Protein AF-A0A949HS65-F1 (afdb_monomer_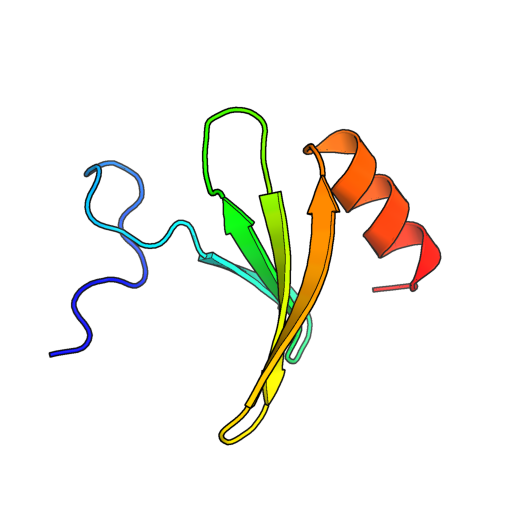lite)

Radius of gyration: 12.0 Å; chains: 1; bounding box: 29×24×30 Å

Structure (mmCIF, N/CA/C/O backbone):
data_AF-A0A949HS65-F1
#
_entry.id   AF-A0A949HS65-F1
#
loop_
_atom_site.group_PDB
_atom_site.id
_atom_site.type_symbol
_atom_site.label_atom_id
_atom_site.label_alt_id
_atom_site.label_comp_id
_atom_site.label_asym_id
_atom_site.label_entity_id
_atom_site.label_seq_id
_atom_site.pdbx_PDB_ins_code
_atom_site.Cartn_x
_atom_site.Cartn_y
_atom_site.Cartn_z
_atom_site.occupancy
_atom_site.B_iso_or_equiv
_atom_site.auth_seq_id
_atom_site.auth_comp_id
_atom_site.auth_asym_id
_atom_site.auth_atom_id
_atom_site.pdbx_PDB_model_num
ATOM 1 N N . MET A 1 1 ? -2.238 -12.488 19.015 1.00 37.84 1 MET A N 1
ATOM 2 C CA . MET A 1 1 ? -0.862 -12.097 18.640 1.00 37.84 1 MET A CA 1
ATOM 3 C C . MET A 1 1 ? -0.905 -11.432 17.269 1.00 37.84 1 MET A C 1
ATOM 5 O O . MET A 1 1 ? -1.151 -12.115 16.288 1.00 37.84 1 MET A O 1
ATOM 9 N N . GLN A 1 2 ? -0.750 -10.106 17.205 1.00 51.03 2 GLN A N 1
ATOM 10 C CA . GLN A 1 2 ? -0.576 -9.331 15.965 1.00 51.03 2 GLN A CA 1
ATOM 11 C C . GLN A 1 2 ? 0.904 -8.942 15.862 1.00 51.03 2 GLN A C 1
ATOM 13 O O . GLN A 1 2 ? 1.282 -7.792 16.047 1.00 51.03 2 GLN A O 1
ATOM 18 N N . SER A 1 3 ? 1.767 -9.932 15.655 1.00 44.22 3 SER A N 1
ATOM 19 C CA . SER A 1 3 ? 3.223 -9.774 15.791 1.00 44.22 3 SER A CA 1
ATOM 20 C C . SER A 1 3 ? 3.918 -9.452 14.462 1.00 44.22 3 SER A C 1
ATOM 22 O O . SER A 1 3 ? 5.009 -9.947 14.212 1.00 44.22 3 SER A O 1
ATOM 24 N N . GLY A 1 4 ? 3.274 -8.680 13.579 1.00 42.41 4 GLY A N 1
ATOM 25 C CA . GLY A 1 4 ? 3.755 -8.484 12.203 1.00 42.41 4 GLY A CA 1
ATOM 26 C C . GLY A 1 4 ? 3.685 -7.061 11.657 1.00 42.41 4 GLY A C 1
ATOM 27 O O . GLY A 1 4 ? 4.093 -6.853 10.522 1.00 42.41 4 GLY A O 1
ATOM 28 N N . PHE A 1 5 ? 3.205 -6.076 12.413 1.00 38.47 5 PHE A N 1
ATOM 29 C CA . PHE A 1 5 ? 3.198 -4.682 11.964 1.00 38.47 5 PHE A CA 1
ATOM 30 C C . PHE A 1 5 ? 4.401 -3.935 12.561 1.00 38.47 5 PHE A C 1
ATOM 32 O O . PHE A 1 5 ? 4.480 -3.775 13.775 1.00 38.47 5 PHE A O 1
ATOM 39 N N . GLY A 1 6 ? 5.321 -3.450 11.716 1.00 39.59 6 GLY A N 1
ATOM 40 C CA . GLY A 1 6 ? 6.153 -2.289 12.072 1.00 39.59 6 GLY A CA 1
ATOM 41 C C . GLY A 1 6 ? 7.634 -2.476 12.439 1.00 39.59 6 GLY A C 1
ATOM 42 O O . GLY A 1 6 ? 8.164 -1.599 13.110 1.00 39.59 6 GLY A O 1
ATOM 43 N N . GLN A 1 7 ?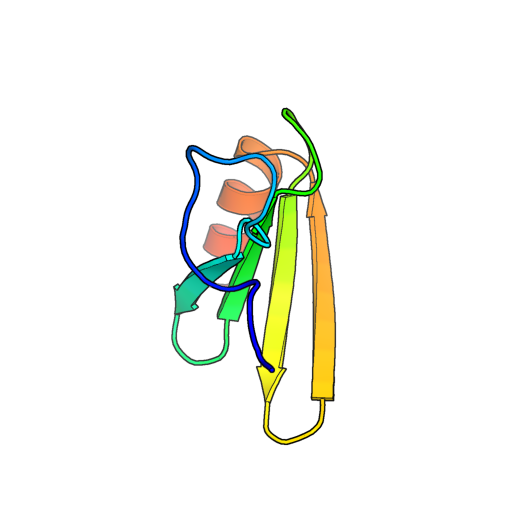 8.347 -3.524 12.000 1.00 40.38 7 GLN A N 1
ATOM 44 C CA . GLN A 1 7 ? 9.813 -3.614 12.194 1.00 40.38 7 GLN A CA 1
ATOM 45 C C . GLN A 1 7 ? 10.552 -4.023 10.905 1.00 40.38 7 GLN A C 1
ATOM 47 O O . GLN A 1 7 ? 10.667 -5.211 10.619 1.00 40.38 7 GLN A O 1
ATOM 52 N N . PRO A 1 8 ? 11.054 -3.058 10.109 1.00 47.28 8 PRO A N 1
ATOM 53 C CA . PRO A 1 8 ? 11.570 -3.319 8.760 1.00 47.28 8 PRO A CA 1
ATOM 54 C C . PRO A 1 8 ? 12.996 -3.898 8.677 1.00 47.28 8 PRO A C 1
ATOM 56 O O . PRO A 1 8 ? 13.425 -4.238 7.578 1.00 47.28 8 PRO A O 1
ATOM 59 N N . HIS A 1 9 ? 13.737 -4.026 9.784 1.00 45.69 9 HIS A N 1
ATOM 60 C CA . HIS A 1 9 ? 15.115 -4.562 9.768 1.00 45.69 9 HIS A CA 1
ATOM 61 C C . HIS A 1 9 ? 15.259 -5.998 10.289 1.00 45.69 9 HIS A C 1
ATOM 63 O O . HIS A 1 9 ? 16.351 -6.559 10.258 1.00 45.69 9 HIS A O 1
ATOM 69 N N . LEU A 1 10 ? 14.153 -6.625 10.683 1.00 40.38 10 LEU A N 1
ATOM 70 C CA . LEU A 1 10 ? 14.025 -8.075 10.736 1.00 40.38 10 LEU A CA 1
ATOM 71 C C . LEU A 1 10 ? 13.144 -8.470 9.546 1.00 40.38 10 LEU A C 1
ATOM 73 O O . LEU A 1 10 ? 12.141 -7.807 9.288 1.00 40.38 10 LEU A O 1
ATOM 77 N N . HIS A 1 11 ? 13.457 -9.548 8.827 1.00 48.62 11 HIS A N 1
ATOM 78 C CA . HIS A 1 11 ? 12.550 -10.157 7.840 1.00 48.62 11 HIS A CA 1
ATOM 79 C C . HIS A 1 11 ? 11.319 -10.804 8.532 1.00 48.62 11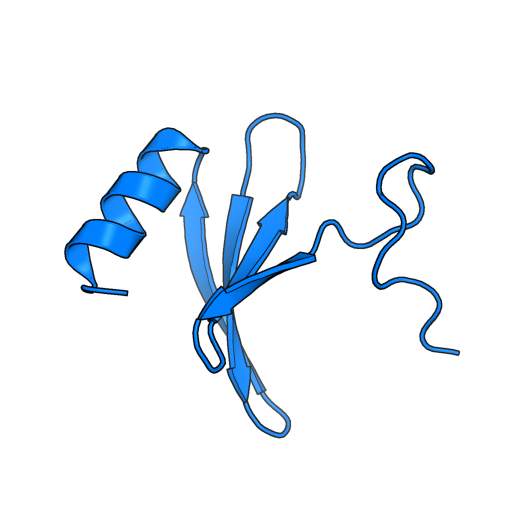 HIS A C 1
ATOM 81 O O . HIS A 1 11 ? 10.980 -11.955 8.285 1.00 48.62 11 HIS A O 1
ATOM 87 N N . THR A 1 12 ? 10.677 -10.081 9.456 1.00 43.16 12 THR A N 1
ATOM 88 C CA . THR A 1 12 ? 9.571 -10.507 10.326 1.00 43.16 12 THR A CA 1
ATOM 89 C C . THR A 1 12 ? 8.567 -9.367 10.565 1.00 43.16 12 THR A C 1
ATOM 91 O O . THR A 1 12 ? 7.927 -9.298 11.612 1.00 43.16 12 THR A O 1
ATOM 94 N N . GLY A 1 13 ? 8.428 -8.445 9.609 1.00 52.62 13 GLY A N 1
ATOM 95 C CA . GLY A 1 13 ? 7.411 -7.396 9.622 1.00 52.62 13 GLY A CA 1
ATOM 96 C C . GLY A 1 13 ? 6.766 -7.288 8.248 1.00 52.62 13 GLY A C 1
ATOM 97 O O . GLY A 1 13 ? 7.461 -7.054 7.259 1.00 52.62 13 GLY A O 1
ATOM 98 N N . LEU A 1 14 ? 5.443 -7.458 8.177 1.00 61.06 14 LEU A N 1
ATOM 99 C CA . LEU A 1 14 ? 4.643 -7.108 7.006 1.00 61.06 14 LEU A CA 1
ATOM 100 C C . LEU A 1 14 ? 5.023 -5.670 6.671 1.00 61.06 14 LEU A C 1
ATOM 102 O O . LEU A 1 14 ? 4.818 -4.773 7.489 1.00 61.06 14 LEU A O 1
ATOM 106 N N . SER A 1 15 ? 5.681 -5.463 5.535 1.00 77.81 15 SER A N 1
ATOM 107 C CA . SER A 1 15 ? 6.273 -4.181 5.157 1.00 77.81 15 SER A CA 1
ATOM 108 C C . SER A 1 15 ? 5.179 -3.196 4.740 1.00 77.81 15 SER A C 1
ATOM 110 O O . SER A 1 15 ? 5.141 -2.775 3.589 1.00 77.81 15 SER A O 1
ATOM 112 N N . ILE A 1 16 ? 4.258 -2.902 5.662 1.00 89.19 16 ILE A N 1
ATOM 113 C CA . ILE A 1 16 ? 3.034 -2.132 5.483 1.00 89.19 16 ILE A CA 1
ATOM 114 C C . ILE A 1 16 ? 3.288 -0.682 5.892 1.00 89.19 16 ILE A C 1
ATOM 116 O O . ILE A 1 16 ? 3.725 -0.403 7.009 1.00 89.19 16 ILE A O 1
ATOM 120 N N . ARG A 1 17 ? 2.967 0.250 5.000 1.00 89.94 17 ARG A N 1
ATOM 121 C CA . ARG A 1 17 ? 3.066 1.695 5.188 1.00 89.94 17 ARG A CA 1
ATOM 122 C C . ARG A 1 17 ? 1.697 2.324 4.954 1.00 89.94 17 ARG A C 1
ATOM 124 O O . ARG A 1 17 ? 1.087 2.088 3.922 1.00 89.94 17 ARG A O 1
ATOM 131 N N . LYS A 1 18 ? 1.230 3.171 5.871 1.00 92.19 18 LYS A N 1
ATOM 132 C CA . LYS A 1 18 ? 0.037 3.999 5.640 1.00 92.19 18 LYS A CA 1
ATOM 133 C C . LYS A 1 18 ? 0.377 5.139 4.674 1.00 92.19 18 LYS A C 1
ATOM 135 O O . LYS A 1 18 ? 1.389 5.812 4.871 1.00 92.19 18 LYS A O 1
ATOM 140 N N . LEU A 1 19 ? -0.447 5.334 3.648 1.00 90.62 19 LEU A N 1
ATOM 141 C CA . LEU A 1 19 ? -0.282 6.385 2.639 1.00 90.62 19 LEU A CA 1
ATOM 142 C C . LEU A 1 19 ? -1.292 7.521 2.836 1.00 90.62 19 LEU A C 1
ATOM 144 O O . LEU A 1 19 ? -0.911 8.683 2.787 1.00 90.62 19 LEU A O 1
ATOM 148 N N . ALA A 1 20 ? -2.550 7.177 3.121 1.00 90.12 20 ALA A N 1
ATOM 149 C CA . ALA A 1 20 ? -3.653 8.115 3.330 1.00 90.12 20 ALA A CA 1
ATOM 150 C C . ALA A 1 20 ? -4.662 7.524 4.347 1.00 90.12 20 ALA A C 1
ATOM 152 O O . ALA A 1 20 ? -4.410 6.441 4.895 1.00 90.12 20 ALA A O 1
ATOM 153 N N . PRO A 1 21 ? -5.787 8.194 4.672 1.00 92.81 21 PRO A N 1
ATOM 154 C CA . PRO A 1 21 ? -6.898 7.538 5.361 1.00 92.81 21 PRO A CA 1
ATOM 155 C C . PRO A 1 21 ? -7.301 6.273 4.601 1.00 92.81 21 PRO A C 1
ATOM 157 O O . PRO A 1 21 ? -7.485 6.323 3.392 1.00 92.81 21 PRO A O 1
ATOM 160 N N . GLU A 1 22 ? -7.340 5.141 5.303 1.00 92.25 22 GLU A N 1
ATOM 161 C CA . GLU A 1 22 ? -7.717 3.819 4.772 1.00 92.25 22 GLU A CA 1
ATOM 162 C C . GLU A 1 22 ? -6.836 3.256 3.642 1.00 92.25 22 GLU A C 1
ATOM 164 O O . GLU A 1 22 ? -6.968 2.081 3.335 1.00 92.25 22 GLU A O 1
ATOM 169 N N . VAL A 1 23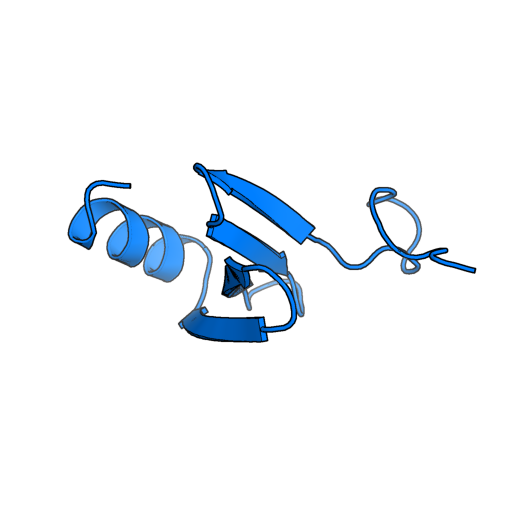 ? -5.874 4.007 3.096 1.00 94.88 23 VAL A N 1
ATOM 170 C CA . VAL A 1 23 ? -4.964 3.549 2.033 1.00 94.88 23 VAL A CA 1
ATOM 171 C C . VAL A 1 23 ? -3.596 3.179 2.593 1.00 94.88 23 VAL A C 1
ATOM 173 O O . VAL A 1 23 ? -2.935 3.966 3.283 1.00 94.88 23 VAL A O 1
ATOM 176 N N . PHE A 1 24 ? -3.134 1.990 2.226 1.00 94.75 24 PHE A N 1
ATOM 177 C CA . PHE A 1 24 ? -1.879 1.407 2.669 1.00 94.75 24 PHE A CA 1
ATOM 178 C C . PHE A 1 24 ? -1.098 0.830 1.488 1.00 94.75 24 PHE A C 1
ATOM 180 O O . PHE A 1 24 ? -1.661 0.400 0.488 1.00 94.75 24 PHE A O 1
ATOM 187 N N . GLU A 1 25 ? 0.220 0.795 1.625 1.00 93.69 25 GLU A N 1
ATOM 188 C CA . GLU A 1 25 ? 1.135 0.060 0.762 1.00 93.69 25 GLU A CA 1
ATOM 189 C C . GLU A 1 25 ? 1.691 -1.132 1.540 1.00 93.69 25 GLU A C 1
ATOM 191 O O . GLU A 1 25 ? 2.003 -0.967 2.716 1.00 93.69 25 GLU A O 1
ATOM 196 N N . CYS A 1 26 ? 1.894 -2.295 0.919 1.00 92.81 26 CYS A N 1
ATOM 197 C CA . CYS A 1 26 ? 2.813 -3.303 1.439 1.00 92.81 26 CYS A CA 1
ATOM 198 C C . CYS A 1 26 ? 3.873 -3.711 0.419 1.00 92.81 26 CYS A C 1
ATOM 200 O O . CYS A 1 26 ? 3.607 -3.843 -0.773 1.00 92.81 26 CYS A O 1
ATOM 202 N N . ARG A 1 27 ? 5.103 -3.914 0.889 1.00 89.81 27 ARG A N 1
ATOM 203 C CA . ARG A 1 27 ? 6.201 -4.423 0.067 1.00 89.81 27 ARG A CA 1
ATOM 204 C C . ARG A 1 27 ? 6.241 -5.949 0.146 1.00 89.81 27 ARG A C 1
ATOM 206 O O . ARG A 1 27 ? 6.425 -6.495 1.230 1.00 89.81 27 ARG A O 1
ATOM 213 N N . MET A 1 28 ? 6.089 -6.608 -1.001 1.00 85.00 28 MET A N 1
ATOM 214 C CA . MET A 1 28 ? 6.132 -8.073 -1.110 1.00 85.00 28 MET A CA 1
ATOM 215 C C . MET A 1 28 ? 7.559 -8.577 -1.338 1.00 85.00 28 MET A C 1
ATOM 217 O O . MET A 1 28 ? 7.961 -9.592 -0.781 1.00 85.00 28 MET A O 1
ATOM 221 N N . ASP A 1 29 ? 8.345 -7.832 -2.118 1.00 84.06 29 ASP A N 1
ATOM 222 C CA . ASP A 1 29 ? 9.757 -8.107 -2.379 1.00 84.06 29 ASP A CA 1
ATOM 223 C C . ASP A 1 29 ? 10.524 -6.798 -2.671 1.00 84.06 29 ASP A C 1
ATOM 225 O O . ASP A 1 29 ? 10.026 -5.689 -2.463 1.00 84.06 29 ASP A O 1
ATOM 229 N N . LEU A 1 30 ? 11.774 -6.881 -3.133 1.00 82.56 30 LEU A N 1
ATOM 230 C CA . LEU A 1 30 ? 12.582 -5.695 -3.431 1.00 82.56 30 LEU A CA 1
ATOM 231 C C . LEU A 1 30 ? 11.936 -4.744 -4.456 1.00 82.56 30 LEU A C 1
ATOM 233 O O . LEU A 1 30 ? 12.130 -3.530 -4.346 1.00 82.56 30 LEU A O 1
ATOM 237 N N . LYS A 1 31 ? 11.185 -5.268 -5.421 1.00 88.62 31 LYS A N 1
ATOM 238 C CA . LYS A 1 31 ? 10.603 -4.532 -6.543 1.00 88.62 31 LYS A CA 1
ATOM 239 C C . LYS A 1 31 ? 9.092 -4.395 -6.426 1.00 88.62 31 LYS A C 1
ATOM 241 O O . LYS A 1 31 ? 8.595 -3.348 -6.810 1.00 88.62 31 LYS A O 1
ATOM 246 N N . THR A 1 32 ? 8.392 -5.376 -5.871 1.00 91.38 32 THR A N 1
ATOM 247 C CA . THR A 1 32 ? 6.927 -5.445 -5.864 1.00 91.38 32 THR A CA 1
ATOM 248 C C . THR A 1 32 ? 6.316 -4.776 -4.638 1.00 91.38 32 THR A C 1
ATOM 250 O O . THR A 1 32 ? 6.685 -5.050 -3.490 1.00 91.38 32 THR A O 1
ATOM 253 N N . ARG A 1 33 ? 5.325 -3.925 -4.892 1.00 94.50 33 ARG A N 1
ATOM 254 C CA . ARG A 1 33 ? 4.512 -3.212 -3.910 1.00 94.50 33 ARG A CA 1
ATOM 255 C C . ARG A 1 33 ? 3.037 -3.412 -4.234 1.00 94.50 33 ARG A C 1
ATOM 257 O O . ARG A 1 33 ? 2.649 -3.385 -5.399 1.00 94.50 33 ARG A O 1
ATOM 264 N N . LEU A 1 34 ? 2.226 -3.589 -3.202 1.00 95.25 34 LEU A N 1
ATOM 265 C CA . LEU A 1 34 ? 0.773 -3.630 -3.295 1.00 95.25 34 LEU A CA 1
ATOM 266 C C . LEU A 1 34 ? 0.206 -2.379 -2.646 1.00 95.25 34 LEU A C 1
ATOM 268 O O . LEU A 1 34 ? 0.648 -2.010 -1.563 1.00 95.25 34 LEU A O 1
ATOM 272 N N . VAL A 1 35 ? -0.789 -1.763 -3.269 1.00 95.50 35 VAL A N 1
ATOM 273 C CA . VAL A 1 35 ? -1.649 -0.768 -2.632 1.00 95.50 35 VAL A CA 1
ATOM 274 C C . VAL A 1 35 ? -2.951 -1.458 -2.269 1.00 95.50 35 VAL A C 1
ATOM 276 O O . VAL A 1 35 ? -3.542 -2.161 -3.092 1.00 95.50 35 VAL A O 1
ATOM 279 N N . PHE A 1 36 ? -3.395 -1.272 -1.036 1.00 95.75 36 PHE A N 1
ATOM 280 C CA . PHE A 1 36 ? -4.652 -1.815 -0.557 1.00 95.75 36 PHE A CA 1
ATOM 281 C C . PHE A 1 36 ? -5.395 -0.806 0.306 1.00 95.75 36 PHE A C 1
ATOM 283 O O . PHE A 1 36 ? -4.792 0.059 0.945 1.00 95.75 36 PHE A O 1
ATOM 290 N N . MET A 1 37 ? -6.714 -0.942 0.323 1.00 95.38 37 MET A N 1
ATOM 291 C CA . MET A 1 37 ? -7.588 -0.205 1.224 1.00 95.38 37 MET A CA 1
ATOM 292 C C . MET A 1 37 ? -7.958 -1.113 2.392 1.00 95.38 37 MET A C 1
ATOM 294 O O . MET A 1 37 ? -8.291 -2.284 2.184 1.00 95.38 37 MET A O 1
ATOM 298 N N . ALA A 1 38 ? -7.848 -0.592 3.611 1.00 94.06 38 ALA A N 1
ATOM 299 C CA . ALA A 1 38 ? -8.241 -1.295 4.821 1.00 94.06 38 ALA A CA 1
ATOM 300 C C . ALA A 1 38 ? -9.418 -0.584 5.474 1.00 94.06 38 ALA A C 1
ATOM 302 O O . ALA A 1 38 ? -9.261 0.456 6.115 1.00 94.06 38 ALA A O 1
ATOM 303 N N . GLU A 1 39 ? -10.579 -1.205 5.324 1.00 91.81 39 GLU A N 1
ATOM 304 C CA . GLU A 1 39 ? -11.839 -0.800 5.927 1.00 91.81 39 GLU A CA 1
ATOM 305 C C . GLU A 1 39 ? -12.228 -1.820 7.005 1.00 91.81 39 GLU A C 1
ATOM 307 O O . GLU A 1 39 ? -11.601 -2.874 7.180 1.00 91.81 39 GLU A O 1
ATOM 312 N N . LYS A 1 40 ? -13.279 -1.530 7.775 1.00 91.44 40 LYS A N 1
ATOM 313 C CA . LYS A 1 40 ? -13.714 -2.416 8.858 1.00 91.44 40 LYS A CA 1
ATOM 314 C C . LYS A 1 40 ? -14.134 -3.787 8.312 1.00 91.44 40 LYS A C 1
ATOM 316 O O . LYS A 1 40 ? -15.226 -3.949 7.781 1.00 91.44 40 LYS A O 1
ATOM 321 N N . GLY A 1 41 ? -13.285 -4.790 8.534 1.00 92.94 41 GLY A N 1
ATOM 322 C CA . GLY A 1 41 ? -13.546 -6.183 8.164 1.00 92.94 41 GLY A CA 1
ATOM 323 C C . GLY A 1 41 ? -13.217 -6.538 6.713 1.00 92.94 41 GLY A C 1
ATOM 324 O O . GLY A 1 41 ? -13.457 -7.679 6.326 1.00 92.94 41 GLY A O 1
ATOM 325 N N . VAL A 1 42 ? -12.654 -5.611 5.926 1.00 93.88 42 VAL A N 1
ATOM 3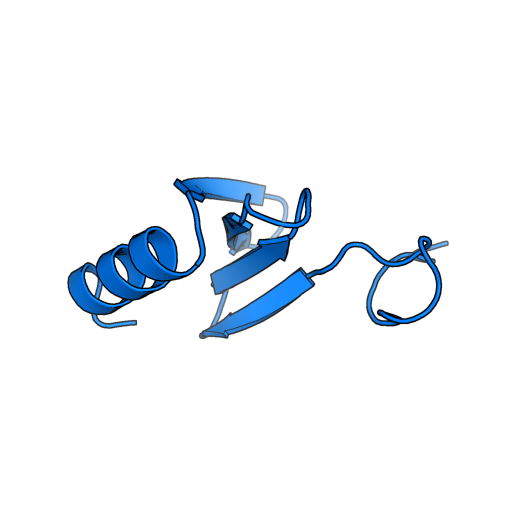26 C CA . VAL A 1 42 ? -12.332 -5.835 4.509 1.00 93.88 42 VAL A CA 1
ATOM 327 C C . VAL A 1 42 ? -10.948 -5.278 4.176 1.00 93.88 42 VAL A C 1
ATOM 329 O O . VAL A 1 42 ? -10.603 -4.155 4.542 1.00 93.88 42 VAL A O 1
ATOM 332 N N . LEU A 1 43 ? -10.159 -6.081 3.459 1.00 93.44 43 LEU A N 1
ATOM 333 C CA . LEU A 1 43 ? -8.925 -5.654 2.806 1.00 93.44 43 LEU A CA 1
ATOM 334 C C . LEU A 1 43 ? -9.102 -5.805 1.300 1.00 93.44 43 LEU A C 1
ATOM 336 O O . LEU A 1 43 ? -9.276 -6.921 0.809 1.00 93.44 43 LEU A O 1
ATOM 340 N N . THR A 1 44 ? -9.018 -4.695 0.577 1.00 95.31 44 THR A N 1
ATOM 341 C CA . THR A 1 44 ? -9.142 -4.684 -0.883 1.00 95.31 44 THR A CA 1
ATOM 342 C C . THR A 1 44 ? -7.800 -4.327 -1.493 1.00 95.31 44 THR A C 1
ATOM 344 O O . THR A 1 44 ? -7.335 -3.199 -1.340 1.00 95.31 44 THR A O 1
ATOM 347 N N . PHE A 1 45 ? -7.176 -5.275 -2.193 1.00 94.62 45 PHE A N 1
ATOM 348 C CA . PHE A 1 45 ? -5.988 -5.001 -2.999 1.00 94.62 45 PHE A CA 1
ATOM 349 C C . PHE A 1 45 ? -6.401 -4.296 -4.287 1.00 94.62 45 PHE A C 1
ATOM 351 O O . PHE A 1 45 ? -7.155 -4.838 -5.088 1.00 94.62 45 PHE A O 1
ATOM 358 N N . ASP A 1 46 ? -5.913 -3.075 -4.451 1.00 95.19 46 ASP A N 1
ATOM 359 C CA . ASP A 1 46 ? -6.355 -2.135 -5.481 1.00 95.19 46 ASP A CA 1
ATOM 360 C C . ASP A 1 46 ? -5.337 -2.056 -6.625 1.00 95.19 46 ASP A C 1
ATOM 362 O O . ASP A 1 46 ? -5.696 -1.913 -7.790 1.00 95.19 46 ASP A O 1
ATOM 366 N N . PHE A 1 47 ? -4.046 -2.189 -6.302 1.00 96.81 47 PHE A N 1
ATOM 367 C CA . PHE A 1 47 ? -2.978 -2.133 -7.295 1.00 96.81 47 PHE A CA 1
ATOM 368 C C . PHE A 1 47 ? -1.748 -2.939 -6.875 1.00 96.81 47 PHE A C 1
ATOM 370 O O . PHE A 1 47 ? -1.428 -3.033 -5.691 1.00 96.81 47 PHE A O 1
ATOM 377 N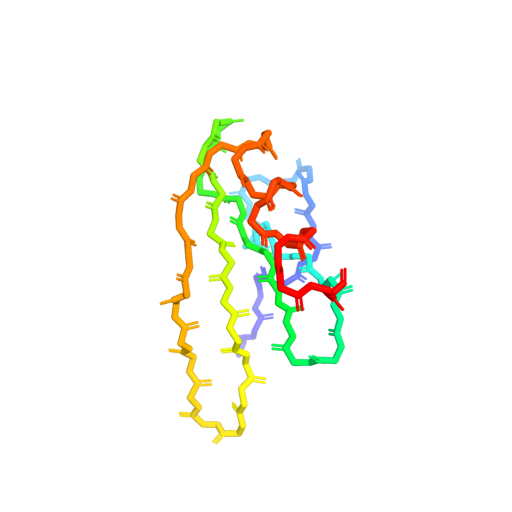 N . ALA A 1 48 ? -1.028 -3.478 -7.858 1.00 96.00 48 ALA A N 1
ATOM 378 C CA . ALA A 1 48 ? 0.251 -4.153 -7.685 1.00 96.00 48 ALA A CA 1
ATOM 379 C C . ALA A 1 48 ? 1.241 -3.638 -8.730 1.00 96.00 48 ALA A C 1
ATOM 381 O O . ALA A 1 48 ? 0.931 -3.615 -9.918 1.00 96.00 48 ALA A O 1
ATOM 382 N N . GLY A 1 49 ? 2.435 -3.244 -8.300 1.00 95.25 49 GLY A N 1
ATOM 383 C CA . GLY A 1 49 ? 3.463 -2.757 -9.211 1.00 95.25 49 GLY A CA 1
ATOM 384 C C . GLY A 1 49 ? 4.751 -2.401 -8.494 1.00 95.25 49 GLY A C 1
ATOM 385 O O . GLY A 1 49 ? 4.906 -2.606 -7.290 1.00 95.25 49 GLY A O 1
ATOM 386 N N . ASN A 1 50 ? 5.703 -1.858 -9.235 1.00 95.44 50 ASN A N 1
ATOM 387 C CA . ASN A 1 50 ? 6.939 -1.363 -8.662 1.00 95.44 50 ASN A CA 1
ATOM 388 C C . ASN A 1 50 ? 6.783 0.025 -8.024 1.00 95.44 50 ASN A C 1
ATOM 390 O O . ASN A 1 50 ? 5.725 0.647 -8.076 1.00 95.44 50 ASN A O 1
ATOM 394 N N . HIS A 1 51 ? 7.856 0.534 -7.412 1.00 93.75 51 HIS A N 1
ATOM 395 C CA . HIS A 1 51 ? 7.849 1.857 -6.779 1.00 93.75 51 HIS A CA 1
ATOM 396 C C . HIS A 1 51 ? 7.342 2.977 -7.706 1.00 93.75 51 HIS A C 1
ATOM 398 O O . HIS A 1 51 ? 6.504 3.772 -7.294 1.00 93.75 51 HIS A O 1
ATOM 404 N N . GLY A 1 52 ? 7.823 3.047 -8.950 1.00 95.69 52 GLY A N 1
ATOM 405 C CA . GLY A 1 52 ? 7.425 4.094 -9.895 1.00 95.69 52 GLY A CA 1
ATOM 406 C C . GLY A 1 52 ? 5.983 3.944 -10.381 1.00 95.69 52 GLY A C 1
ATOM 407 O O . GLY A 1 52 ? 5.269 4.940 -10.516 1.00 95.69 52 GLY A O 1
ATOM 408 N N . GLU A 1 53 ? 5.540 2.706 -10.590 1.00 97.12 53 GLU A N 1
ATOM 409 C CA . GLU A 1 53 ? 4.162 2.391 -10.977 1.00 97.12 53 GLU A CA 1
ATOM 410 C C . GLU A 1 53 ? 3.183 2.752 -9.859 1.00 97.12 53 GLU A C 1
ATOM 412 O O . GLU A 1 53 ? 2.213 3.457 -10.118 1.00 97.12 53 GLU A O 1
ATOM 417 N N . VAL A 1 54 ? 3.487 2.392 -8.605 1.00 94.62 54 VAL A N 1
ATOM 418 C CA . VAL A 1 54 ? 2.683 2.786 -7.436 1.00 94.62 54 VAL A CA 1
ATOM 419 C C . VAL A 1 54 ? 2.619 4.309 -7.290 1.00 94.62 54 VAL A C 1
ATOM 421 O O . VAL A 1 54 ? 1.546 4.865 -7.082 1.00 94.62 54 VAL A O 1
ATOM 424 N N . GLN A 1 55 ? 3.735 5.024 -7.450 1.00 94.19 55 GLN A N 1
ATOM 425 C CA . GLN A 1 55 ? 3.727 6.493 -7.379 1.00 94.19 55 GLN A CA 1
ATOM 426 C C . GLN A 1 55 ? 2.912 7.137 -8.509 1.00 94.19 55 GLN A C 1
ATOM 428 O O . GLN A 1 55 ? 2.289 8.182 -8.324 1.00 94.19 55 GLN A O 1
ATOM 433 N N . THR A 1 56 ? 2.926 6.548 -9.702 1.00 96.62 56 THR A N 1
ATOM 434 C CA . THR A 1 56 ? 2.094 7.004 -10.826 1.00 96.62 56 THR A CA 1
ATOM 435 C C . THR A 1 56 ? 0.618 6.731 -10.555 1.00 96.62 56 THR A C 1
ATOM 437 O O . THR A 1 56 ? -0.213 7.619 -10.735 1.00 96.62 56 THR A O 1
ATOM 440 N N . TYR A 1 57 ? 0.315 5.543 -10.040 1.00 95.44 57 TYR A N 1
ATOM 441 C CA . TYR A 1 57 ? -1.020 5.122 -9.648 1.00 95.44 57 TYR A CA 1
ATOM 442 C C . TYR A 1 57 ? -1.654 6.061 -8.610 1.00 95.44 57 TYR A C 1
ATOM 444 O O . TYR A 1 57 ? -2.747 6.587 -8.827 1.00 95.44 57 TYR A O 1
ATOM 452 N N . LEU A 1 58 ? -0.938 6.345 -7.517 1.00 93.25 58 LEU A N 1
ATOM 453 C CA . LEU A 1 58 ? -1.419 7.212 -6.434 1.00 93.25 58 LEU A CA 1
ATOM 454 C C . LEU A 1 58 ? -1.674 8.646 -6.912 1.00 93.25 58 LEU A C 1
ATOM 456 O O . LEU A 1 58 ? -2.719 9.223 -6.611 1.00 93.25 58 LEU A O 1
ATOM 460 N N . ARG A 1 59 ? -0.775 9.188 -7.746 1.00 93.69 59 ARG A N 1
ATOM 461 C CA . ARG A 1 59 ? -0.967 10.505 -8.373 1.00 93.69 59 ARG A CA 1
ATOM 462 C C . ARG A 1 59 ? -2.216 10.547 -9.252 1.00 93.69 59 ARG A C 1
ATOM 464 O O . ARG A 1 59 ? -2.947 11.533 -9.209 1.00 93.69 59 ARG A O 1
ATOM 471 N N . GLY A 1 60 ? -2.486 9.477 -10.003 1.00 91.69 60 GLY A N 1
ATOM 472 C CA . GLY A 1 60 ? -3.706 9.339 -10.802 1.00 91.69 60 GLY A CA 1
ATOM 473 C C . GLY A 1 60 ? -4.985 9.327 -9.956 1.00 91.69 60 GLY A C 1
ATOM 474 O O . GLY A 1 60 ? -5.997 9.882 -10.378 1.00 91.69 60 GLY A O 1
ATOM 475 N N . LYS A 1 61 ? -4.929 8.769 -8.739 1.00 85.31 61 LYS A N 1
ATOM 476 C CA . LYS A 1 61 ? -6.052 8.758 -7.788 1.00 85.31 61 LYS A CA 1
ATOM 477 C C . LYS A 1 61 ? -6.210 10.044 -6.957 1.00 85.31 61 LYS A C 1
ATOM 479 O O . LYS A 1 61 ? -7.183 10.137 -6.215 1.00 85.31 61 LYS A O 1
ATOM 484 N N . ARG A 1 62 ? -5.326 11.048 -7.104 1.00 75.19 62 ARG A N 1
ATOM 485 C CA . ARG A 1 62 ? -5.263 12.265 -6.251 1.00 75.19 62 ARG A CA 1
ATOM 486 C C . ARG A 1 62 ? -5.249 11.931 -4.746 1.00 75.19 62 ARG A C 1
ATOM 488 O O . ARG A 1 62 ? -5.878 12.634 -3.957 1.00 75.19 62 ARG A O 1
ATOM 495 N N . LEU A 1 63 ? -4.543 10.858 -4.383 1.00 61.50 63 LEU A N 1
ATOM 496 C CA . LEU A 1 63 ? -4.231 10.477 -3.001 1.00 61.50 63 LEU A CA 1
ATOM 497 C C . LEU A 1 63 ? -2.899 11.082 -2.550 1.00 61.50 63 LEU A C 1
ATOM 499 O O . LEU A 1 63 ? -2.007 11.251 -3.416 1.00 61.50 63 LEU A O 1
#

Secondary structure (DSSP, 8-state):
--TTBS-TTTT-SBEEEE-SSSEEEEE-SSS-EEEEEEETTEEEEEEEE-HHHHHHHHHHTT-

pLDDT: mean 81.2, std 20.25, range [37.84, 97.12]

Foldseek 3Di:
DPQADDDPPDPRHQQWDDDDQQWIWTDPDPFKIWIWGDDVPDIGTDDIGGPVVVVVVCVVVVD

Sequence (63 aa):
MQSGFGQPHLHTGLSIRKLAPEVFECRMDLKTRLVFMAEKGVLTFDFAGNHGEVQTYLRGKRL